Protein AF-X1RJA9-F1 (afdb_monomer_lite)

Secondary str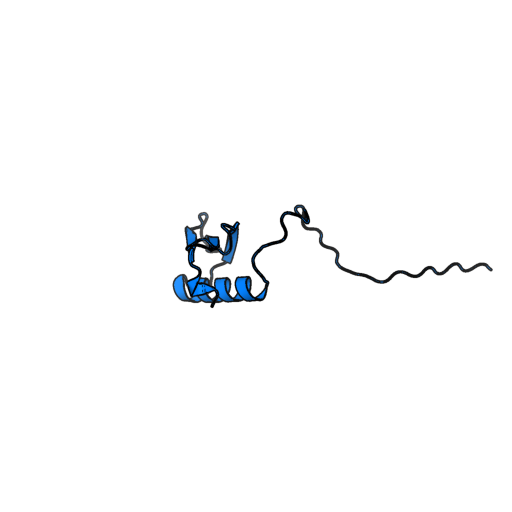ucture (DS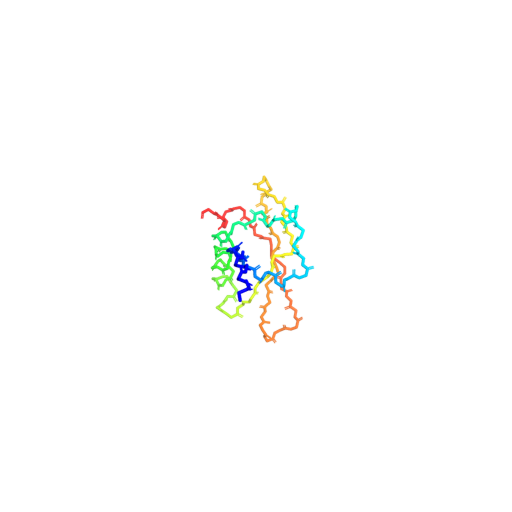SP, 8-state):
----------------S---GGG--SS-HHHHHHHHHHHHHHH-SS-EEEEEEE--SSSSEEEEEEEE-TT-S-EEEEEEEGGGG-

Sequence (86 aa):
ASRSTIGGRNGNKCGRPNCDPRLAPLLSRKQLQTIGVYLTKFFGSNVRFRILKELGSLEPVVCVAEVYYPDKFYGTRVGITRGVLK

Organism: NCBI:txid412755

Radius of gyration: 18.71 Å; chains: 1; bounding box: 31×66×28 Å

Structure (mmCIF, N/CA/C/O backbone):
data_AF-X1RJA9-F1
#
_entry.id   AF-X1RJA9-F1
#
loop_
_atom_site.group_PDB
_atom_site.id
_atom_site.type_symbol
_atom_site.label_atom_id
_atom_site.label_alt_id
_atom_site.label_comp_id
_atom_site.label_asym_id
_atom_site.label_entity_id
_atom_site.label_seq_id
_atom_site.pdbx_PDB_ins_code
_atom_site.Cartn_x
_atom_site.Cartn_y
_atom_site.Cartn_z
_atom_site.occupancy
_atom_site.B_iso_or_equiv
_atom_site.auth_seq_id
_atom_site.auth_comp_id
_atom_site.auth_asym_id
_atom_site.auth_atom_id
_atom_site.pdbx_PDB_model_num
ATOM 1 N N . ALA A 1 1 ? 8.387 -60.424 1.856 1.00 47.50 1 ALA A N 1
ATOM 2 C CA . ALA A 1 1 ? 9.281 -59.448 1.196 1.00 47.50 1 ALA A CA 1
ATOM 3 C C . ALA A 1 1 ? 8.696 -59.199 -0.190 1.00 47.50 1 ALA A C 1
ATOM 5 O O . ALA A 1 1 ? 8.350 -60.169 -0.836 1.00 47.50 1 ALA A O 1
ATOM 6 N N . SER A 1 2 ? 8.354 -57.979 -0.594 1.00 38.94 2 SER A N 1
ATOM 7 C CA . SER A 1 2 ? 9.345 -56.964 -0.944 1.00 38.94 2 SER A CA 1
ATOM 8 C C . SER A 1 2 ? 8.855 -55.541 -0.688 1.00 38.94 2 SER A C 1
ATOM 10 O O . SER A 1 2 ? 7.715 -55.172 -0.946 1.00 38.94 2 SER A O 1
ATOM 12 N N . ARG A 1 3 ? 9.789 -54.770 -0.142 1.00 43.56 3 ARG A N 1
ATOM 13 C CA . ARG A 1 3 ? 9.751 -53.345 0.158 1.00 43.56 3 ARG A CA 1
ATOM 14 C C . ARG A 1 3 ? 10.110 -52.602 -1.131 1.00 43.56 3 ARG A C 1
ATOM 16 O O . ARG A 1 3 ? 11.122 -52.929 -1.746 1.00 43.56 3 ARG A O 1
ATOM 23 N N . SER A 1 4 ? 9.361 -51.570 -1.498 1.00 40.50 4 SER A N 1
ATOM 24 C CA . SER A 1 4 ? 9.857 -50.544 -2.421 1.00 40.50 4 SER A CA 1
ATOM 25 C C . SER A 1 4 ? 9.515 -49.173 -1.858 1.00 40.50 4 SER A C 1
ATOM 27 O O . SER A 1 4 ? 8.440 -48.622 -2.053 1.00 40.50 4 SER A O 1
ATOM 29 N N . THR A 1 5 ? 10.457 -48.670 -1.069 1.00 46.22 5 THR A N 1
ATOM 30 C CA . THR A 1 5 ? 10.617 -47.269 -0.690 1.00 46.22 5 THR A CA 1
ATOM 31 C C . THR A 1 5 ? 11.136 -46.470 -1.883 1.00 46.22 5 THR A C 1
ATOM 33 O O . THR A 1 5 ? 12.254 -46.703 -2.331 1.00 46.22 5 THR A O 1
ATOM 36 N N . ILE A 1 6 ? 10.353 -45.491 -2.331 1.00 49.38 6 ILE A N 1
ATOM 37 C CA . ILE A 1 6 ? 10.782 -44.311 -3.095 1.00 49.38 6 ILE A CA 1
ATOM 38 C C . ILE A 1 6 ? 10.047 -43.161 -2.379 1.00 49.38 6 ILE A C 1
ATOM 40 O O . ILE A 1 6 ? 8.828 -43.174 -2.309 1.00 49.38 6 ILE A O 1
ATOM 44 N N . GLY A 1 7 ? 10.667 -42.252 -1.627 1.00 37.09 7 GLY A N 1
ATOM 45 C CA . GLY A 1 7 ? 11.836 -41.459 -1.984 1.00 37.09 7 GLY A CA 1
ATOM 46 C C . GLY A 1 7 ? 11.360 -40.181 -2.681 1.00 37.09 7 GLY A C 1
ATOM 47 O O . GLY A 1 7 ? 11.325 -40.147 -3.901 1.00 37.09 7 GLY A O 1
ATOM 48 N N . GLY A 1 8 ? 10.965 -39.142 -1.932 1.00 34.34 8 GLY A N 1
ATOM 49 C CA . GLY A 1 8 ? 10.546 -37.869 -2.537 1.00 34.34 8 GLY A CA 1
ATOM 50 C C . GLY A 1 8 ? 10.112 -36.795 -1.538 1.00 34.34 8 GLY A C 1
ATOM 51 O O . GLY A 1 8 ? 8.959 -36.741 -1.133 1.00 34.34 8 GLY A O 1
ATOM 52 N N . ARG A 1 9 ? 11.067 -35.949 -1.139 1.00 45.47 9 ARG A N 1
ATOM 53 C CA . ARG A 1 9 ? 10.898 -34.673 -0.417 1.00 45.47 9 ARG A CA 1
ATOM 54 C C . ARG A 1 9 ? 10.093 -33.642 -1.233 1.00 45.47 9 ARG A C 1
ATOM 56 O O . ARG A 1 9 ? 9.996 -33.761 -2.446 1.00 45.47 9 ARG A O 1
ATOM 63 N N . ASN A 1 10 ? 9.729 -32.555 -0.541 1.00 40.62 10 ASN A N 1
ATOM 64 C CA . ASN A 1 10 ? 9.115 -31.295 -0.999 1.00 40.62 10 ASN A CA 1
ATOM 65 C C . ASN A 1 10 ? 7.598 -31.371 -1.200 1.00 40.62 10 ASN A C 1
ATOM 67 O O . ASN A 1 10 ? 7.094 -32.215 -1.916 1.00 40.62 10 ASN A O 1
ATOM 71 N N . GLY A 1 11 ? 6.779 -30.525 -0.583 1.00 42.62 11 GLY A N 1
ATOM 72 C CA . GLY A 1 11 ? 7.031 -29.160 -0.134 1.00 42.62 11 GLY A CA 1
ATOM 73 C C . GLY A 1 11 ? 5.977 -28.278 -0.800 1.00 42.62 11 GLY A C 1
ATOM 74 O O . GLY A 1 11 ? 5.925 -28.200 -2.018 1.00 42.62 11 GLY A O 1
ATOM 75 N N . ASN A 1 12 ? 5.147 -27.639 0.022 1.00 41.72 12 ASN A N 1
ATOM 76 C CA . ASN A 1 12 ? 4.139 -26.631 -0.320 1.00 41.72 12 ASN A CA 1
ATOM 77 C C . ASN A 1 12 ? 2.843 -27.126 -0.986 1.00 41.72 12 ASN A C 1
ATOM 79 O O . ASN A 1 12 ? 2.644 -27.050 -2.195 1.00 41.72 12 ASN A O 1
ATOM 83 N N . LYS A 1 13 ? 1.870 -27.463 -0.127 1.00 41.84 13 LYS A N 1
ATOM 84 C CA . LYS A 1 13 ? 0.436 -27.316 -0.416 1.00 41.84 13 LYS A CA 1
ATOM 85 C C . LYS A 1 13 ? 0.116 -25.836 -0.694 1.00 41.84 13 LYS A C 1
ATOM 87 O O . LYS A 1 13 ? -0.354 -25.126 0.191 1.00 41.84 13 LYS A O 1
ATOM 92 N N . CYS A 1 14 ? 0.352 -25.350 -1.909 1.00 41.00 14 CYS A N 1
ATOM 93 C CA . CYS A 1 14 ? -0.242 -24.097 -2.379 1.00 41.00 14 CYS A CA 1
ATOM 94 C C . CYS A 1 14 ? -1.642 -24.384 -2.933 1.00 41.00 14 CYS A C 1
ATOM 96 O O . CYS A 1 14 ? -1.864 -24.403 -4.135 1.00 41.00 14 CYS A O 1
ATOM 98 N N . GLY A 1 15 ? -2.601 -24.604 -2.031 1.00 39.06 15 GLY A N 1
ATOM 99 C CA . GLY A 1 15 ? -4.031 -24.663 -2.350 1.00 39.06 15 GLY A CA 1
ATOM 100 C C . GLY A 1 15 ? -4.633 -23.274 -2.592 1.00 39.06 15 GLY A C 1
ATOM 101 O O . GLY A 1 15 ? -5.608 -22.912 -1.941 1.00 39.06 15 GLY A O 1
ATOM 102 N N . ARG A 1 16 ? -4.030 -22.458 -3.467 1.00 46.72 16 ARG A N 1
ATOM 103 C CA . ARG A 1 16 ? -4.602 -21.174 -3.905 1.00 46.72 16 ARG A CA 1
ATOM 104 C C . ARG A 1 16 ? -4.952 -21.271 -5.393 1.00 46.72 16 ARG A C 1
ATOM 106 O O . ARG A 1 16 ? -4.066 -21.591 -6.176 1.00 46.72 16 ARG A O 1
ATOM 113 N N . PRO A 1 17 ? -6.199 -20.977 -5.802 1.00 45.38 17 PRO A N 1
ATOM 114 C CA . PRO A 1 17 ? -6.708 -21.256 -7.151 1.00 45.38 17 PRO A CA 1
ATOM 115 C C . PRO A 1 17 ? -6.158 -20.329 -8.251 1.00 45.38 17 PRO A C 1
ATOM 117 O O . PRO A 1 17 ? -6.773 -20.190 -9.298 1.00 45.38 17 PRO A O 1
AT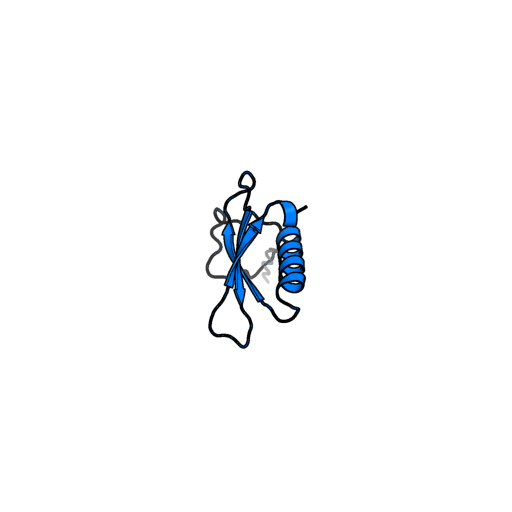OM 120 N N . ASN A 1 18 ? -5.018 -19.669 -8.036 1.00 45.03 18 ASN A N 1
ATOM 121 C CA . ASN A 1 18 ? -4.411 -18.805 -9.042 1.00 45.03 18 ASN A CA 1
ATOM 122 C C . ASN A 1 18 ? -2.885 -18.781 -8.866 1.00 45.03 18 ASN A C 1
ATOM 124 O O . ASN A 1 18 ? -2.317 -17.852 -8.293 1.00 45.03 18 ASN A O 1
ATOM 128 N N . CYS A 1 19 ? -2.234 -19.866 -9.280 1.00 41.97 19 CYS A N 1
ATOM 129 C CA . CYS A 1 19 ? -0.780 -19.999 -9.342 1.00 41.97 19 CYS A CA 1
ATOM 130 C C . CYS A 1 19 ? -0.355 -20.173 -10.804 1.00 41.97 19 CYS A C 1
ATOM 132 O O . CYS A 1 19 ? 0.244 -21.184 -11.156 1.00 41.97 19 CYS A O 1
ATOM 134 N N . ASP A 1 20 ? -0.694 -19.208 -11.663 1.00 45.91 20 ASP A N 1
ATOM 135 C CA . ASP A 1 20 ? -0.028 -19.097 -12.959 1.00 45.91 20 ASP A CA 1
ATOM 136 C C . ASP A 1 20 ? 1.403 -18.575 -12.706 1.00 45.91 20 ASP A C 1
ATOM 138 O O . ASP A 1 20 ? 1.566 -17.473 -12.174 1.00 45.91 20 ASP A O 1
ATOM 142 N N . PRO A 1 21 ? 2.460 -19.344 -13.018 1.00 47.69 21 PRO A N 1
ATOM 143 C CA . PRO A 1 21 ? 3.843 -18.949 -12.755 1.00 47.69 21 PRO A CA 1
ATOM 144 C C . PRO A 1 21 ? 4.308 -17.734 -13.580 1.00 47.69 21 PRO A C 1
ATOM 146 O O . PRO A 1 21 ? 5.361 -17.177 -13.276 1.00 47.69 21 PRO A O 1
ATOM 149 N N . ARG A 1 22 ? 3.541 -17.285 -14.588 1.00 49.19 22 ARG A N 1
ATOM 150 C CA . ARG A 1 22 ? 3.777 -16.022 -15.316 1.00 49.19 22 ARG A CA 1
ATOM 151 C C . ARG A 1 22 ? 3.153 -14.803 -14.629 1.00 49.19 22 ARG A C 1
ATOM 153 O O . ARG A 1 22 ? 3.519 -13.679 -14.951 1.00 49.19 22 ARG A O 1
ATOM 160 N N . LEU A 1 23 ? 2.259 -15.025 -13.666 1.00 48.50 23 LEU A N 1
ATOM 161 C CA . LEU A 1 23 ? 1.707 -14.037 -12.730 1.00 48.50 23 LEU A CA 1
ATOM 162 C C . LEU A 1 23 ? 2.416 -14.133 -11.369 1.00 48.50 23 LEU A C 1
ATOM 164 O O . LEU A 1 23 ? 1.805 -13.952 -10.314 1.00 48.50 23 LEU A O 1
ATOM 168 N N . ALA A 1 24 ? 3.709 -14.469 -11.372 1.00 50.28 24 ALA A N 1
ATOM 169 C CA . ALA A 1 24 ? 4.517 -14.346 -10.170 1.00 50.28 24 ALA A CA 1
ATOM 170 C C . ALA A 1 24 ? 4.419 -12.889 -9.676 1.00 50.28 24 ALA A C 1
ATOM 172 O O . ALA A 1 24 ? 4.633 -11.981 -10.484 1.00 50.28 24 ALA A O 1
ATOM 173 N N . PRO A 1 25 ? 4.079 -12.649 -8.394 1.00 59.56 25 PRO A N 1
ATOM 174 C CA . PRO A 1 25 ? 3.982 -11.292 -7.886 1.00 59.56 25 PRO A CA 1
ATOM 175 C C . PRO A 1 25 ? 5.322 -10.590 -8.097 1.00 59.56 25 PRO A C 1
ATOM 177 O O . PRO A 1 25 ? 6.358 -11.076 -7.632 1.00 59.56 25 PRO A O 1
ATOM 180 N N . LEU A 1 26 ? 5.298 -9.462 -8.810 1.00 70.25 26 LEU A N 1
ATOM 181 C CA . LEU A 1 26 ? 6.475 -8.609 -9.005 1.00 70.25 26 LEU A CA 1
ATOM 182 C C . LEU A 1 26 ? 7.002 -8.111 -7.652 1.00 70.25 26 LEU A C 1
ATOM 184 O O . LEU A 1 26 ? 8.200 -7.878 -7.484 1.00 70.25 26 LEU A O 1
ATOM 188 N N . LEU A 1 27 ? 6.108 -7.970 -6.676 1.00 79.31 27 LEU A N 1
ATOM 189 C CA . LEU A 1 27 ? 6.425 -7.564 -5.320 1.00 79.31 27 LEU A CA 1
ATOM 190 C C . LEU A 1 27 ? 6.970 -8.723 -4.476 1.00 79.31 27 LEU A C 1
ATOM 192 O O . LEU A 1 27 ? 6.288 -9.701 -4.163 1.00 79.31 27 LEU A O 1
ATOM 196 N N . SER A 1 28 ? 8.196 -8.541 -3.990 1.00 84.62 28 SER A N 1
ATOM 197 C CA . SER A 1 28 ? 8.804 -9.391 -2.967 1.00 84.62 28 SER A CA 1
ATOM 198 C C . SER A 1 28 ? 7.992 -9.377 -1.667 1.00 84.62 28 SER A C 1
ATOM 200 O O . SER A 1 28 ? 7.376 -8.375 -1.296 1.00 84.62 28 SER A O 1
ATOM 202 N N . ARG A 1 29 ? 8.088 -10.456 -0.879 1.00 84.62 29 ARG A N 1
ATOM 203 C CA . ARG A 1 29 ? 7.529 -10.519 0.484 1.00 84.62 29 ARG A CA 1
ATOM 204 C C . ARG A 1 29 ? 7.960 -9.330 1.352 1.00 84.62 29 ARG A C 1
ATOM 206 O O . ARG A 1 29 ? 7.148 -8.835 2.128 1.00 84.62 29 ARG A O 1
ATOM 213 N N . LYS A 1 30 ? 9.204 -8.854 1.202 1.00 87.38 30 LYS A N 1
ATOM 214 C CA . LYS A 1 30 ? 9.710 -7.677 1.928 1.00 87.38 30 LYS A CA 1
ATOM 215 C C . LYS A 1 30 ? 8.965 -6.406 1.509 1.00 87.38 30 LYS A C 1
ATOM 217 O O . LYS A 1 30 ? 8.546 -5.641 2.365 1.00 87.38 30 LYS A O 1
ATOM 222 N N . GLN A 1 31 ? 8.723 -6.229 0.211 1.00 87.81 31 GLN A N 1
ATOM 223 C CA . GLN A 1 31 ? 7.962 -5.092 -0.313 1.00 87.81 31 GLN A CA 1
ATOM 224 C C . GLN A 1 31 ? 6.498 -5.141 0.133 1.00 87.81 31 GLN A C 1
ATOM 226 O O . GLN A 1 31 ? 5.962 -4.124 0.556 1.00 87.81 31 GLN A O 1
ATOM 231 N N . LEU A 1 32 ? 5.868 -6.321 0.131 1.00 88.62 32 LEU A N 1
ATOM 232 C CA . LEU A 1 32 ? 4.511 -6.496 0.659 1.00 88.62 32 LEU A CA 1
ATOM 233 C C . LEU A 1 32 ? 4.419 -6.139 2.150 1.00 88.62 32 LEU A C 1
ATOM 235 O O . LEU A 1 32 ? 3.443 -5.522 2.569 1.00 88.62 32 LEU A O 1
ATOM 239 N N . GLN A 1 33 ? 5.434 -6.483 2.948 1.00 90.19 33 GLN A N 1
ATOM 240 C CA . GLN A 1 33 ? 5.507 -6.061 4.350 1.00 90.19 33 GLN A CA 1
ATOM 241 C C . GLN A 1 33 ? 5.650 -4.543 4.482 1.00 90.19 33 GLN A C 1
ATOM 243 O O . GLN A 1 33 ? 4.914 -3.946 5.264 1.00 90.19 33 GLN A O 1
ATOM 248 N N . THR A 1 34 ? 6.530 -3.913 3.698 1.00 91.81 34 THR A N 1
ATOM 249 C CA . THR A 1 34 ? 6.691 -2.451 3.702 1.00 91.81 34 THR A CA 1
ATOM 250 C C . THR A 1 34 ? 5.390 -1.739 3.330 1.00 91.81 34 THR A C 1
ATOM 252 O O . THR A 1 34 ? 4.989 -0.802 4.017 1.00 91.81 34 THR A O 1
ATOM 255 N N . ILE A 1 35 ? 4.682 -2.224 2.304 1.00 90.56 35 ILE A N 1
ATOM 256 C CA . ILE A 1 35 ? 3.353 -1.723 1.927 1.00 90.56 35 ILE A CA 1
ATOM 257 C C . ILE A 1 35 ? 2.385 -1.861 3.100 1.00 90.56 35 ILE A C 1
ATOM 259 O O . ILE A 1 35 ? 1.691 -0.906 3.432 1.00 90.56 35 ILE A O 1
ATOM 263 N N . GLY A 1 36 ? 2.364 -3.023 3.756 1.00 90.62 36 GLY A N 1
ATOM 264 C CA . GLY A 1 36 ? 1.520 -3.252 4.924 1.00 90.62 36 GLY A CA 1
ATOM 265 C C . GLY A 1 36 ? 1.778 -2.244 6.044 1.00 90.62 36 GLY A C 1
ATOM 266 O O . GLY A 1 36 ? 0.829 -1.645 6.535 1.00 90.62 36 GLY A O 1
ATOM 267 N N . VAL A 1 37 ? 3.044 -2.001 6.395 1.00 91.62 37 VAL A N 1
ATOM 268 C CA . VAL A 1 37 ? 3.438 -1.013 7.418 1.00 91.62 37 VAL A CA 1
ATOM 269 C C . VAL A 1 37 ? 3.051 0.410 7.011 1.00 91.62 37 VAL A C 1
ATOM 271 O O . VAL A 1 37 ? 2.565 1.185 7.832 1.00 91.62 37 VAL A O 1
ATOM 274 N N . TYR A 1 38 ? 3.249 0.768 5.743 1.00 91.94 38 TYR A N 1
ATOM 275 C CA . TYR A 1 38 ? 2.861 2.078 5.229 1.00 91.94 38 TYR A CA 1
ATOM 276 C C . TYR A 1 38 ? 1.346 2.296 5.325 1.00 91.94 38 TYR A C 1
ATOM 278 O O . TYR A 1 38 ? 0.894 3.325 5.828 1.00 91.94 38 TYR A O 1
ATOM 286 N N . LEU A 1 39 ? 0.562 1.306 4.895 1.00 90.88 39 LEU A N 1
ATOM 287 C CA . LEU A 1 39 ? -0.895 1.375 4.909 1.00 90.88 39 LEU A CA 1
ATOM 288 C C . LEU A 1 39 ? -1.454 1.404 6.332 1.00 90.88 39 LEU A C 1
ATOM 290 O O . LEU A 1 39 ? -2.353 2.194 6.596 1.00 90.88 39 LEU A O 1
ATOM 294 N N . THR A 1 40 ? -0.911 0.619 7.265 1.00 90.50 40 THR A N 1
ATOM 295 C CA . THR A 1 40 ? -1.352 0.670 8.668 1.00 90.50 40 THR A CA 1
ATOM 296 C C . THR A 1 40 ? -0.980 1.987 9.343 1.00 90.50 40 THR A C 1
ATOM 298 O O . THR A 1 40 ? -1.757 2.502 10.142 1.00 90.50 40 THR A O 1
ATOM 301 N N . LYS A 1 41 ? 0.162 2.591 8.992 1.00 90.75 41 LYS A N 1
ATOM 302 C CA . LYS A 1 41 ? 0.541 3.920 9.494 1.00 90.75 41 LYS A CA 1
ATOM 303 C C . LYS A 1 41 ? -0.384 5.025 8.979 1.00 90.75 41 LYS A C 1
ATOM 305 O O . LYS A 1 41 ? -0.646 5.975 9.708 1.00 90.75 41 LYS A O 1
ATOM 310 N N . PHE A 1 42 ? -0.864 4.911 7.740 1.00 89.25 42 PHE A N 1
ATOM 311 C CA . PHE A 1 42 ? -1.703 5.934 7.111 1.00 89.25 42 PHE A CA 1
ATOM 312 C C . PHE A 1 42 ? -3.200 5.770 7.422 1.00 89.25 42 PHE A C 1
ATOM 314 O O . PHE A 1 42 ? -3.887 6.754 7.671 1.00 89.25 42 PHE A O 1
ATOM 321 N N . PHE A 1 43 ? -3.706 4.534 7.427 1.00 87.94 43 PHE A N 1
ATOM 322 C CA . PHE A 1 43 ? -5.134 4.219 7.580 1.00 87.94 43 PHE A CA 1
ATOM 323 C C . PHE A 1 43 ? -5.513 3.662 8.965 1.00 87.94 43 PHE A C 1
ATOM 325 O O . PHE A 1 43 ? -6.702 3.484 9.243 1.00 87.94 43 PHE A O 1
ATOM 332 N N . GLY A 1 44 ? -4.530 3.403 9.832 1.00 86.81 44 GLY A N 1
ATOM 333 C CA . GLY A 1 44 ? -4.705 2.840 11.173 1.00 86.81 44 GLY A CA 1
ATOM 334 C C . GLY A 1 44 ? -4.432 1.332 11.251 1.00 86.81 44 GLY A C 1
ATOM 335 O O . GLY A 1 44 ? -4.373 0.626 10.248 1.00 86.81 44 GLY A O 1
ATOM 336 N N . SER A 1 45 ? -4.268 0.817 12.472 1.00 79.31 45 SER A N 1
ATOM 337 C CA . SER A 1 45 ? -3.787 -0.551 12.731 1.00 79.31 45 SER A CA 1
ATOM 338 C C . SER A 1 45 ? -4.767 -1.675 12.369 1.00 79.31 45 SER A C 1
ATOM 340 O O . SER A 1 45 ? -4.349 -2.825 12.279 1.00 79.31 45 SER A O 1
ATOM 342 N N . ASN A 1 46 ? -6.052 -1.370 12.156 1.00 85.25 46 ASN A N 1
ATOM 343 C CA . ASN A 1 46 ? -7.095 -2.362 11.865 1.00 85.25 46 ASN A CA 1
ATOM 344 C C . ASN A 1 46 ? -7.523 -2.341 10.390 1.00 85.25 46 ASN A C 1
ATOM 346 O O . ASN A 1 46 ? -8.709 -2.281 10.065 1.00 85.25 46 ASN A O 1
ATOM 350 N N . VAL A 1 47 ? -6.543 -2.342 9.486 1.00 88.12 47 VAL A N 1
ATOM 351 C CA . VAL A 1 47 ? -6.792 -2.446 8.047 1.00 88.12 47 VAL A CA 1
ATOM 352 C C . VAL A 1 47 ? -6.170 -3.700 7.479 1.00 88.12 47 VAL A C 1
ATOM 354 O O . VAL A 1 47 ? -5.069 -4.115 7.842 1.00 88.12 47 VAL A O 1
ATOM 357 N N . ARG A 1 48 ? -6.879 -4.294 6.530 1.00 89.75 48 ARG A N 1
ATOM 358 C CA . ARG A 1 48 ? -6.346 -5.337 5.666 1.00 89.75 48 ARG A CA 1
ATOM 359 C C . ARG A 1 48 ? -6.183 -4.748 4.278 1.00 89.75 48 ARG A C 1
ATOM 361 O O . ARG A 1 48 ? -6.860 -3.792 3.911 1.00 89.75 48 ARG A O 1
ATOM 368 N N . PHE A 1 49 ? -5.274 -5.314 3.499 1.00 90.88 49 PHE A N 1
ATOM 369 C CA . PHE A 1 49 ? -5.081 -4.875 2.128 1.00 90.88 49 PHE A CA 1
ATOM 370 C C . PHE A 1 49 ? -4.903 -6.054 1.184 1.00 90.88 49 PHE A C 1
ATOM 372 O O . PHE A 1 49 ? -4.511 -7.155 1.585 1.00 90.88 49 PHE A O 1
ATOM 379 N N . ARG A 1 50 ? -5.203 -5.814 -0.087 1.00 89.25 50 ARG A N 1
ATOM 380 C CA . ARG A 1 50 ? -4.960 -6.739 -1.189 1.00 89.25 50 ARG A CA 1
ATOM 381 C C . ARG A 1 50 ? -4.390 -5.964 -2.367 1.00 89.25 50 ARG A C 1
ATOM 383 O O . ARG A 1 50 ? -4.899 -4.906 -2.713 1.00 89.25 50 ARG A O 1
ATOM 390 N N . ILE A 1 51 ? -3.355 -6.502 -3.003 1.00 88.75 51 ILE A N 1
ATOM 391 C CA . ILE A 1 51 ? -2.848 -5.945 -4.260 1.00 88.75 51 ILE A CA 1
ATOM 392 C C . ILE A 1 51 ? -3.826 -6.314 -5.379 1.00 88.75 51 ILE A C 1
ATOM 394 O O . ILE A 1 51 ? -4.125 -7.493 -5.574 1.00 88.75 51 ILE A O 1
ATOM 398 N N . LEU A 1 52 ? -4.355 -5.304 -6.070 1.00 87.25 52 LEU A N 1
ATOM 399 C CA . LEU A 1 52 ? -5.270 -5.473 -7.199 1.00 87.25 52 LEU A CA 1
ATOM 400 C C . LEU A 1 52 ? -4.517 -5.568 -8.523 1.00 87.25 52 LEU A C 1
ATOM 402 O O . LEU A 1 52 ? -4.859 -6.388 -9.370 1.00 87.25 52 LEU A O 1
ATOM 406 N N . LYS A 1 53 ? -3.512 -4.706 -8.709 1.00 85.69 53 LYS A N 1
ATOM 407 C CA . LYS A 1 53 ? -2.736 -4.626 -9.946 1.00 85.69 53 LYS A CA 1
ATOM 408 C C . LYS A 1 53 ? -1.316 -4.174 -9.654 1.00 85.69 53 LYS A C 1
ATOM 410 O O . LYS A 1 53 ? -1.118 -3.203 -8.931 1.00 85.69 53 LYS A O 1
ATOM 415 N N . GLU A 1 54 ? -0.346 -4.838 -10.259 1.00 84.88 54 GLU A N 1
ATOM 416 C CA . GLU A 1 54 ? 1.045 -4.394 -10.297 1.00 84.88 54 GLU A CA 1
ATOM 417 C C . GLU A 1 54 ? 1.259 -3.647 -11.621 1.00 84.88 54 GLU A C 1
ATOM 419 O O . GLU A 1 54 ? 0.854 -4.126 -12.680 1.00 84.88 54 GLU A O 1
ATOM 424 N N . LEU A 1 55 ? 1.799 -2.429 -11.556 1.00 79.06 55 LEU A N 1
ATOM 425 C CA . LEU A 1 55 ? 2.003 -1.551 -12.717 1.00 79.06 55 LEU A CA 1
ATOM 426 C C . LEU A 1 55 ? 3.445 -1.624 -13.249 1.00 79.06 55 LEU A C 1
ATOM 428 O O . LEU A 1 55 ? 3.698 -1.239 -14.384 1.00 79.06 55 LEU A O 1
ATOM 432 N N . GLY A 1 56 ? 4.364 -2.201 -12.470 1.00 70.31 56 GLY A N 1
ATOM 433 C CA . GLY A 1 56 ? 5.756 -2.428 -12.856 1.00 70.31 56 GLY A CA 1
ATOM 434 C C . GLY A 1 56 ? 6.736 -1.476 -12.168 1.00 70.31 56 GLY A C 1
ATOM 435 O O . GLY A 1 56 ? 6.358 -0.497 -11.531 1.00 70.31 56 GLY A O 1
ATOM 436 N N . SER A 1 57 ? 8.030 -1.789 -12.271 1.00 66.25 57 SER A N 1
ATOM 437 C CA . SER A 1 57 ? 9.090 -1.105 -11.508 1.00 66.25 57 SER A CA 1
ATOM 438 C C . SER A 1 57 ? 9.522 0.248 -12.080 1.00 66.25 57 SER A C 1
ATOM 440 O O . SER A 1 57 ? 10.187 1.015 -11.382 1.00 66.25 57 SER A O 1
ATOM 442 N N . LEU A 1 58 ? 9.196 0.531 -13.344 1.00 69.88 58 LEU A N 1
ATOM 443 C CA . LEU A 1 58 ? 9.551 1.784 -14.021 1.00 69.88 58 LEU A CA 1
ATOM 444 C C . LEU A 1 58 ? 8.494 2.877 -13.818 1.00 69.88 58 LEU A C 1
ATOM 446 O O . LEU A 1 58 ? 8.813 4.056 -13.939 1.00 69.88 58 LEU A O 1
ATOM 450 N N . GLU A 1 59 ? 7.283 2.490 -13.422 1.00 76.19 59 GLU A N 1
ATOM 451 C CA . GLU A 1 59 ? 6.171 3.404 -13.205 1.00 76.19 59 GLU A CA 1
ATOM 452 C C . GLU A 1 59 ? 6.321 4.183 -11.882 1.00 76.19 59 GLU A C 1
ATOM 454 O O . GLU A 1 59 ? 6.870 3.669 -10.899 1.00 76.19 59 GLU A O 1
ATOM 459 N N . PRO A 1 60 ? 5.808 5.426 -11.802 1.00 80.62 60 PRO A N 1
ATOM 460 C CA . PRO A 1 60 ? 5.810 6.207 -10.560 1.00 80.62 60 PRO A CA 1
ATOM 461 C C . PRO A 1 60 ? 4.978 5.539 -9.450 1.00 80.62 60 PRO A C 1
ATOM 463 O O . PRO A 1 60 ? 5.300 5.651 -8.260 1.00 80.62 60 PRO A O 1
ATOM 466 N N . VAL A 1 61 ? 3.936 4.805 -9.849 1.00 84.00 61 VAL A N 1
ATOM 467 C CA . VAL A 1 61 ? 3.090 3.966 -8.997 1.00 84.00 61 VAL A CA 1
ATOM 468 C C . VAL A 1 61 ? 3.413 2.511 -9.305 1.00 84.00 61 VAL A C 1
ATOM 470 O O . VAL A 1 61 ? 3.270 2.077 -10.438 1.00 84.00 61 VAL A O 1
ATOM 473 N N . VAL A 1 62 ? 3.829 1.748 -8.297 1.00 85.94 62 VAL A N 1
ATOM 474 C CA . VAL A 1 62 ? 4.292 0.362 -8.476 1.00 85.94 62 VAL A CA 1
ATOM 475 C C . VAL A 1 62 ? 3.132 -0.620 -8.459 1.00 85.94 62 VAL A C 1
ATOM 477 O O . VAL A 1 62 ? 3.136 -1.620 -9.175 1.00 85.94 62 VAL A O 1
ATOM 480 N N . CYS A 1 63 ? 2.123 -0.350 -7.634 1.00 89.06 63 CYS A N 1
ATOM 481 C CA . CYS A 1 63 ? 0.932 -1.181 -7.559 1.00 89.06 63 CYS A CA 1
ATOM 482 C C . CYS A 1 63 ? -0.280 -0.397 -7.059 1.00 89.06 63 CYS A C 1
ATOM 484 O O . CYS A 1 63 ? -0.155 0.643 -6.412 1.00 89.06 63 CYS A O 1
ATOM 486 N N . VAL A 1 64 ? -1.462 -0.928 -7.349 1.00 89.44 64 VAL A N 1
ATOM 487 C CA . VAL A 1 64 ? -2.729 -0.501 -6.765 1.00 89.44 64 VAL A CA 1
ATOM 488 C C . VAL A 1 64 ? -3.098 -1.505 -5.684 1.00 89.44 64 VAL A C 1
ATOM 490 O O . VAL A 1 64 ? -3.271 -2.694 -5.965 1.00 89.44 64 VAL A O 1
ATOM 493 N N . ALA A 1 65 ? -3.225 -1.021 -4.455 1.00 91.12 65 ALA A N 1
ATOM 494 C CA . ALA A 1 65 ? -3.712 -1.785 -3.321 1.00 91.12 65 ALA A CA 1
ATOM 495 C C . ALA A 1 65 ? -5.142 -1.356 -2.989 1.00 91.12 65 ALA A C 1
ATOM 497 O O . ALA A 1 65 ? -5.478 -0.175 -3.022 1.00 91.12 65 ALA A O 1
ATOM 498 N N . GLU A 1 66 ? -5.989 -2.313 -2.651 1.00 92.06 66 GLU A N 1
ATOM 499 C CA . GLU A 1 66 ? -7.273 -2.056 -2.017 1.00 92.06 66 GLU A CA 1
ATOM 500 C C . GLU A 1 66 ? -7.123 -2.264 -0.518 1.00 92.06 66 GLU A C 1
ATOM 502 O O . GLU A 1 66 ? -6.690 -3.330 -0.079 1.00 92.06 66 GLU A O 1
ATOM 507 N N . VAL A 1 67 ? -7.455 -1.234 0.252 1.00 91.44 67 VAL A N 1
ATOM 508 C CA . VAL A 1 67 ? -7.434 -1.218 1.713 1.00 91.44 67 VAL A CA 1
ATOM 509 C C . VAL A 1 67 ? -8.864 -1.368 2.198 1.00 91.44 67 VAL A C 1
ATOM 511 O O . VAL A 1 67 ? -9.717 -0.568 1.831 1.00 91.44 67 VAL A O 1
ATOM 514 N N . TYR A 1 68 ? -9.143 -2.361 3.029 1.00 90.31 68 TYR A N 1
ATOM 515 C CA . TYR A 1 68 ? -10.471 -2.580 3.589 1.00 90.31 68 TYR A CA 1
ATOM 516 C C . TYR A 1 68 ? -10.403 -2.695 5.109 1.00 90.31 68 TYR A C 1
ATOM 518 O O . TYR A 1 68 ? -9.489 -3.302 5.677 1.00 90.31 68 TYR A O 1
ATOM 526 N N . TYR A 1 69 ? -11.391 -2.088 5.758 1.00 87.62 69 TYR A N 1
ATOM 527 C CA . TYR A 1 69 ? -11.630 -2.246 7.186 1.00 87.62 69 TYR A CA 1
ATOM 528 C C . TYR A 1 69 ? -12.518 -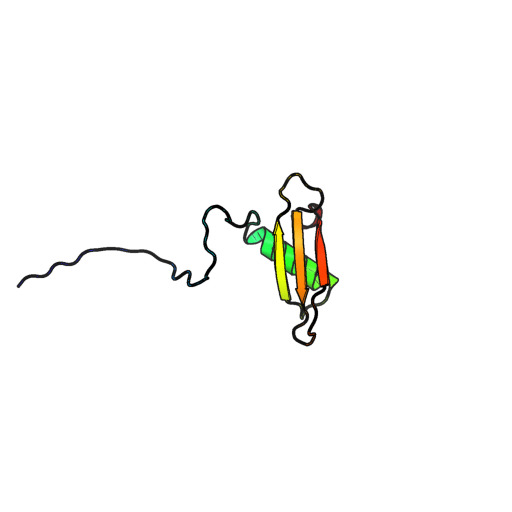3.475 7.380 1.00 87.62 69 TYR A C 1
ATOM 530 O O . TYR A 1 69 ? -13.464 -3.642 6.610 1.00 87.62 69 TYR A O 1
ATOM 538 N N . PRO A 1 70 ? -12.254 -4.328 8.380 1.00 84.38 70 PRO A N 1
ATOM 539 C CA . PRO A 1 70 ? -13.076 -5.513 8.623 1.00 84.38 70 PRO A CA 1
ATOM 540 C C . PRO A 1 70 ? -14.544 -5.159 8.902 1.00 84.38 70 PRO A C 1
ATOM 542 O O . PRO A 1 70 ? -15.431 -5.931 8.556 1.00 84.38 70 PRO A O 1
ATOM 545 N N . ASP A 1 71 ? -14.793 -3.969 9.447 1.00 85.31 71 ASP A N 1
ATOM 546 C CA . ASP A 1 71 ? -16.124 -3.478 9.808 1.00 85.31 71 ASP A CA 1
ATOM 547 C C . ASP A 1 71 ? -16.837 -2.725 8.667 1.00 85.31 71 ASP A C 1
ATOM 549 O O . ASP A 1 71 ? -17.940 -2.213 8.855 1.00 85.31 71 ASP A O 1
ATOM 553 N N . LYS A 1 72 ? -16.217 -2.604 7.481 1.00 82.50 72 LYS A N 1
ATOM 554 C CA . LYS A 1 72 ? -16.787 -1.876 6.335 1.00 82.50 72 LYS A CA 1
ATOM 555 C C . LYS A 1 72 ? -16.975 -2.785 5.127 1.00 82.50 72 LYS A C 1
ATOM 557 O O . LYS A 1 72 ? -16.112 -3.580 4.779 1.00 82.50 72 LYS A O 1
ATOM 562 N N . PHE A 1 73 ? -18.085 -2.575 4.422 1.00 76.56 73 PHE A N 1
ATOM 563 C CA . PHE A 1 73 ? -18.417 -3.301 3.191 1.00 76.56 73 PHE A CA 1
ATOM 564 C C . PHE A 1 73 ? -17.652 -2.818 1.949 1.00 76.56 73 PHE A C 1
ATOM 566 O O . PHE A 1 73 ? -17.719 -3.465 0.908 1.00 76.56 73 PHE A O 1
ATOM 573 N N . TYR A 1 74 ? -16.939 -1.690 2.031 1.00 75.56 74 TYR A N 1
ATOM 574 C CA . TYR A 1 74 ? -16.213 -1.105 0.905 1.00 75.56 74 TYR A CA 1
ATOM 575 C C . TYR A 1 74 ? -14.729 -0.905 1.228 1.00 75.56 74 TYR A C 1
ATOM 577 O O . TYR A 1 74 ? -14.355 -0.582 2.359 1.00 75.56 74 TYR A O 1
ATOM 585 N N . GLY A 1 75 ? -13.889 -1.103 0.211 1.00 83.06 75 GLY A N 1
ATOM 586 C CA . GLY A 1 75 ? -12.452 -0.854 0.260 1.00 83.06 75 GLY A CA 1
ATOM 587 C C . GLY A 1 75 ? -12.068 0.452 -0.437 1.00 83.06 75 GLY A C 1
ATOM 588 O O . GLY A 1 75 ? -12.702 0.874 -1.403 1.00 83.06 75 GLY A O 1
ATOM 589 N N . THR A 1 76 ? -11.004 1.087 0.041 1.00 89.56 76 THR A N 1
ATOM 590 C CA . THR A 1 76 ? -10.379 2.256 -0.581 1.00 89.56 76 THR A CA 1
ATOM 591 C C . THR A 1 76 ? -9.255 1.798 -1.500 1.00 89.56 76 THR A C 1
ATOM 593 O O . THR A 1 76 ? -8.353 1.078 -1.072 1.00 89.56 76 THR A O 1
ATOM 596 N N . ARG A 1 77 ? -9.263 2.239 -2.760 1.00 91.62 77 ARG A N 1
ATOM 597 C CA . ARG A 1 77 ? -8.172 1.966 -3.706 1.00 91.62 77 ARG A CA 1
ATOM 598 C C . ARG A 1 77 ? -7.080 3.017 -3.568 1.00 91.62 77 ARG A C 1
ATOM 600 O O . ARG A 1 77 ? -7.358 4.210 -3.624 1.00 91.62 77 ARG A O 1
ATOM 607 N N . VAL A 1 78 ? -5.843 2.564 -3.418 1.00 90.56 78 VAL A N 1
ATOM 608 C CA . VAL A 1 78 ? -4.674 3.409 -3.175 1.00 90.56 78 VAL A CA 1
ATOM 609 C C . VAL A 1 78 ? -3.559 3.010 -4.131 1.00 90.56 78 VAL A C 1
ATOM 611 O O . VAL A 1 78 ? -3.209 1.834 -4.244 1.00 90.56 78 VAL A O 1
ATOM 614 N N . GLY A 1 79 ? -2.986 3.995 -4.818 1.00 91.50 79 GLY A N 1
ATOM 615 C CA . GLY A 1 79 ? -1.755 3.810 -5.578 1.00 91.50 79 GLY A CA 1
ATOM 616 C C . GLY A 1 79 ? -0.547 3.845 -4.644 1.00 91.50 79 GLY A C 1
ATOM 617 O O . GLY A 1 79 ? -0.329 4.834 -3.950 1.00 91.50 79 GLY A O 1
ATOM 618 N N . ILE A 1 80 ? 0.251 2.781 -4.635 1.00 90.50 80 ILE A N 1
ATOM 619 C CA . ILE A 1 80 ? 1.511 2.724 -3.896 1.00 90.50 80 ILE A CA 1
ATOM 620 C C . ILE A 1 80 ? 2.622 3.274 -4.784 1.00 90.50 80 ILE A C 1
ATOM 622 O O . ILE A 1 80 ? 2.973 2.678 -5.804 1.00 90.50 80 ILE A O 1
ATOM 626 N N . THR A 1 81 ? 3.192 4.407 -4.390 1.00 90.19 81 THR A N 1
ATOM 627 C CA . THR A 1 81 ? 4.300 5.033 -5.118 1.00 90.19 81 THR A CA 1
ATOM 628 C C . THR A 1 81 ? 5.621 4.312 -4.858 1.00 90.19 81 THR A C 1
ATOM 630 O O . THR A 1 81 ? 5.818 3.689 -3.812 1.00 90.19 81 THR A O 1
ATOM 633 N N . ARG A 1 82 ? 6.580 4.433 -5.786 1.00 83.69 82 ARG A N 1
ATOM 634 C CA . ARG A 1 82 ? 7.928 3.847 -5.621 1.00 83.69 82 ARG A CA 1
ATOM 635 C C . ARG A 1 82 ? 8.630 4.275 -4.335 1.00 83.69 82 ARG A C 1
ATOM 637 O O . ARG A 1 82 ? 9.399 3.495 -3.785 1.00 83.69 82 ARG A O 1
ATOM 644 N N . GLY A 1 83 ? 8.366 5.491 -3.853 1.00 84.12 83 GLY A N 1
ATOM 645 C CA . GLY A 1 83 ? 8.962 6.017 -2.624 1.00 84.12 83 GLY A CA 1
ATOM 646 C C . GLY A 1 83 ? 8.643 5.185 -1.379 1.00 8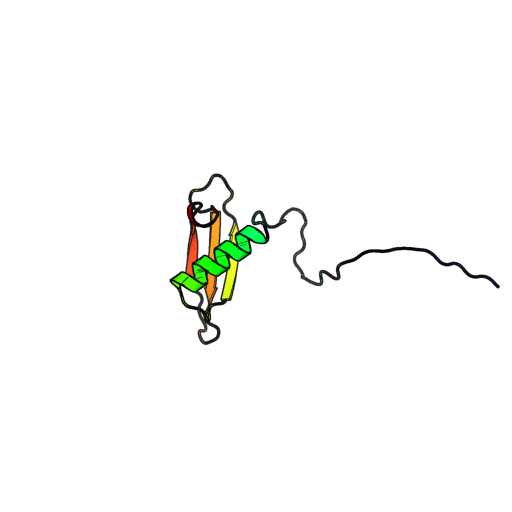4.12 83 GLY A C 1
ATOM 647 O O . GLY A 1 83 ? 9.443 5.177 -0.452 1.00 84.12 83 GLY A O 1
ATOM 648 N N . VAL A 1 84 ? 7.529 4.447 -1.385 1.00 83.50 84 VAL A N 1
ATOM 649 C CA . VAL A 1 84 ? 7.122 3.569 -0.278 1.00 83.50 84 VAL A CA 1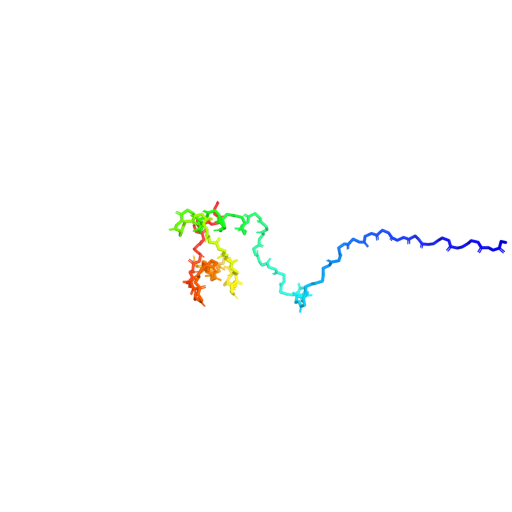
ATOM 650 C C . VAL A 1 84 ? 7.966 2.293 -0.217 1.00 83.50 84 VAL A C 1
ATOM 652 O O . VAL A 1 84 ? 8.118 1.727 0.855 1.00 83.50 84 VAL A O 1
ATOM 655 N N . LEU A 1 85 ? 8.526 1.832 -1.341 1.00 78.12 85 LEU A N 1
ATOM 656 C CA . LEU A 1 85 ? 9.253 0.557 -1.428 1.00 78.12 85 LEU A CA 1
ATOM 657 C C . LEU A 1 85 ? 10.772 0.679 -1.216 1.00 78.12 85 LEU A C 1
ATOM 659 O O . LEU A 1 85 ? 11.483 -0.292 -1.489 1.00 78.12 85 LEU A O 1
ATOM 663 N N . LYS A 1 86 ? 11.261 1.855 -0.806 1.00 69.06 86 LYS A N 1
ATOM 664 C CA . LYS A 1 86 ? 12.685 2.108 -0.539 1.00 69.06 86 LYS A CA 1
ATOM 665 C C . LYS A 1 86 ? 13.169 1.425 0.739 1.00 69.06 86 LYS A C 1
ATOM 667 O O . LYS A 1 86 ? 12.379 1.331 1.703 1.00 69.06 86 LYS A O 1
#

pLDDT: mean 73.46, std 19.58, range [34.34, 92.06]

Foldseek 3Di:
DDDDDDDDDDDDPPPDPDPPVVVDPPDDPLQVVLVVVVCCVVVNVQKDKDWPDAPPDVDQFGTWIWIDGPPDPGTDIDGHGPVSRD